Protein AF-A0A8H3WSE4-F1 (afdb_monomer_lite)

Organism: Gigaspora margarita (NCBI:txid4874)

Secondary structure (DSSP, 8-state):
--------------STT-SS-TT-TT---HHHHHHT----PPPGGGTT-GGG--SS-PPPGGGSPPPHHHHHT--

Foldseek 3Di:
DDDDDDPDDPDDDLDQPPDDCPPDSPDDDPVNVLVPDDWDADDPVCPVVVVPDDRGRDHPCVVPDDDPVRVVVVD

Structure (mmCIF, N/CA/C/O backbone):
data_AF-A0A8H3WSE4-F1
#
_entry.id   AF-A0A8H3WSE4-F1
#
loop_
_atom_site.group_PDB
_atom_site.id
_atom_site.type_symbol
_atom_site.label_atom_id
_atom_site.label_alt_id
_atom_site.label_comp_id
_atom_site.label_asym_id
_atom_site.label_entity_id
_atom_site.label_seq_id
_atom_site.pdbx_PDB_ins_code
_atom_site.Cartn_x
_atom_site.Cartn_y
_atom_site.Cartn_z
_atom_site.occupancy
_atom_site.B_iso_or_equiv
_atom_site.auth_seq_id
_atom_site.auth_comp_id
_atom_site.auth_asym_id
_atom_site.auth_atom_id
_atom_site.pdbx_PDB_model_num
ATOM 1 N N . MET A 1 1 ? 27.260 1.008 26.110 1.00 34.38 1 MET A N 1
ATOM 2 C CA . MET A 1 1 ? 27.384 2.110 25.131 1.00 34.38 1 MET A CA 1
ATOM 3 C C . MET A 1 1 ? 26.526 1.745 23.933 1.00 34.38 1 MET A C 1
ATOM 5 O O . MET A 1 1 ? 26.888 0.826 23.212 1.00 34.38 1 MET A O 1
ATOM 9 N N . LEU A 1 2 ? 25.355 2.367 23.793 1.00 37.91 2 LEU A N 1
ATOM 10 C CA . LEU A 1 2 ? 24.474 2.187 22.637 1.00 37.91 2 LEU A CA 1
ATOM 11 C C . LEU A 1 2 ? 24.876 3.229 21.594 1.00 37.91 2 LEU A C 1
ATOM 13 O O . LEU A 1 2 ? 24.821 4.427 21.862 1.00 37.91 2 LEU A O 1
ATOM 17 N N . SER A 1 3 ? 25.384 2.740 20.465 1.00 39.78 3 SER A N 1
ATOM 18 C CA . SER A 1 3 ? 25.841 3.547 19.340 1.00 39.78 3 SER A CA 1
ATOM 19 C C . SER A 1 3 ? 24.694 4.376 18.764 1.00 39.78 3 SER A C 1
ATOM 21 O O . SER A 1 3 ? 23.580 3.891 18.596 1.00 39.78 3 SER A O 1
ATOM 23 N N . PHE A 1 4 ? 25.023 5.628 18.484 1.00 47.97 4 PHE A N 1
ATOM 24 C CA . PHE A 1 4 ? 24.185 6.740 18.071 1.00 47.97 4 PHE A CA 1
ATOM 25 C C . PHE A 1 4 ? 23.255 6.452 16.883 1.00 47.97 4 PHE A C 1
ATOM 27 O O . PHE A 1 4 ? 23.647 5.846 15.889 1.00 47.97 4 PHE A O 1
ATOM 34 N N . TYR A 1 5 ? 22.032 6.976 16.992 1.00 45.16 5 TYR A N 1
ATOM 35 C CA . TYR A 1 5 ? 21.114 7.214 15.883 1.00 45.16 5 TYR A CA 1
ATOM 36 C C . TYR A 1 5 ? 21.788 8.198 14.917 1.00 45.16 5 TYR A C 1
ATOM 38 O O . TYR A 1 5 ? 21.940 9.378 15.232 1.00 45.16 5 TYR A O 1
ATOM 46 N N . GLN A 1 6 ? 22.233 7.712 13.762 1.00 38.56 6 GLN A N 1
ATOM 47 C CA . GLN A 1 6 ? 22.755 8.567 12.705 1.00 38.56 6 GLN A CA 1
ATOM 48 C C . GLN A 1 6 ? 21.584 9.016 11.828 1.00 38.56 6 GLN A C 1
ATOM 50 O O . GLN A 1 6 ? 21.049 8.253 11.027 1.00 38.56 6 GLN A O 1
ATOM 55 N N . HIS A 1 7 ? 21.135 10.252 12.051 1.00 42.50 7 HIS A N 1
ATOM 56 C CA . HIS A 1 7 ? 20.187 10.943 11.185 1.00 42.50 7 HIS A CA 1
ATOM 57 C C . HIS A 1 7 ? 20.950 11.464 9.960 1.00 42.50 7 HIS A 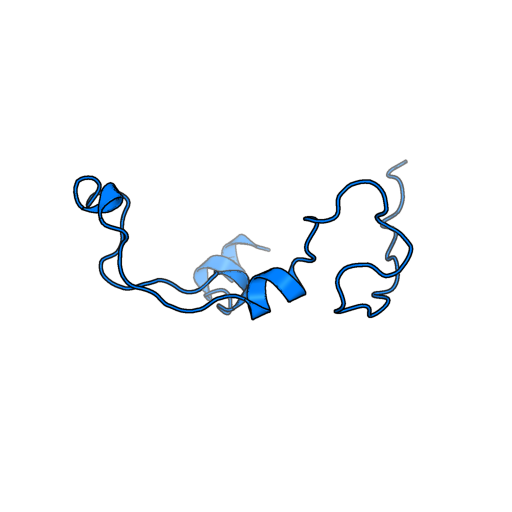C 1
ATOM 59 O O . HIS A 1 7 ? 21.441 12.592 9.957 1.00 42.50 7 HIS A O 1
ATOM 65 N N . GLU A 1 8 ? 21.071 10.636 8.926 1.00 41.88 8 GLU A N 1
ATOM 66 C CA . GLU A 1 8 ? 21.624 11.075 7.644 1.00 41.88 8 GLU A CA 1
ATOM 67 C C . GLU A 1 8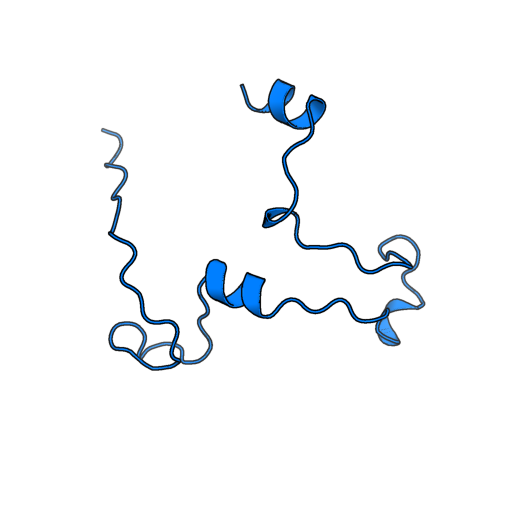 ? 20.568 11.915 6.892 1.00 41.88 8 GLU A C 1
ATOM 69 O O . GLU A 1 8 ? 19.400 11.514 6.811 1.00 41.88 8 GLU A O 1
ATOM 74 N N . PRO A 1 9 ? 20.922 13.110 6.388 1.00 41.75 9 PRO A N 1
ATOM 75 C CA . PRO A 1 9 ? 19.979 14.007 5.739 1.00 41.75 9 PRO A CA 1
ATOM 76 C C . PRO A 1 9 ? 19.461 13.407 4.426 1.00 41.75 9 PRO A C 1
ATOM 78 O O . PRO A 1 9 ? 20.211 12.886 3.606 1.00 41.75 9 PRO A O 1
ATOM 81 N N . SER A 1 10 ? 18.144 13.513 4.236 1.00 55.50 10 SER A N 1
ATOM 82 C CA . SER A 1 10 ? 17.407 13.134 3.028 1.00 55.50 10 SER A CA 1
ATOM 83 C C . SER A 1 10 ? 17.864 13.966 1.821 1.00 55.50 10 SER A C 1
ATOM 85 O O . SER A 1 10 ? 17.241 14.971 1.465 1.00 55.50 10 SER A O 1
ATOM 87 N N . GLU A 1 11 ? 18.939 13.544 1.164 1.00 49.03 11 GLU A N 1
ATOM 88 C CA . GLU A 1 11 ? 19.367 14.114 -0.109 1.00 49.03 11 GLU A CA 1
ATOM 89 C C . GLU A 1 11 ? 18.491 13.582 -1.249 1.00 49.03 11 GLU A C 1
ATOM 91 O O . GLU A 1 11 ? 18.497 12.405 -1.613 1.00 49.03 11 GLU A O 1
ATOM 96 N N . LYS A 1 12 ? 17.686 14.495 -1.800 1.00 57.41 12 LYS A N 1
ATOM 97 C CA . LYS A 1 12 ? 16.829 14.287 -2.966 1.00 57.41 12 LYS A CA 1
ATOM 98 C C . LYS A 1 12 ? 17.647 13.787 -4.158 1.00 57.41 12 LYS A C 1
ATOM 100 O O . LYS A 1 12 ? 18.386 14.554 -4.768 1.00 57.41 12 LYS A O 1
ATOM 105 N N . SER A 1 13 ? 17.393 12.558 -4.590 1.00 50.34 13 SER A N 1
ATOM 106 C CA . SER A 1 13 ? 17.486 12.213 -6.009 1.00 50.34 13 SER A CA 1
ATOM 107 C C . SER A 1 13 ? 16.406 11.191 -6.364 1.00 50.34 13 SER A C 1
ATOM 109 O O . SER A 1 13 ? 16.564 9.988 -6.213 1.00 50.34 13 SER A O 1
ATOM 111 N N . ASP A 1 14 ? 15.265 11.695 -6.838 1.00 59.22 14 ASP A N 1
ATOM 112 C CA . ASP A 1 14 ? 14.163 10.882 -7.374 1.00 59.22 14 ASP A CA 1
ATOM 113 C C . ASP A 1 14 ? 14.433 10.492 -8.852 1.00 59.22 14 ASP A C 1
ATOM 115 O O . ASP A 1 14 ? 13.535 10.532 -9.691 1.00 59.22 14 ASP A O 1
ATOM 119 N N . VAL A 1 15 ? 15.684 10.161 -9.206 1.00 51.59 15 VAL A N 1
ATOM 120 C CA . VAL A 1 15 ? 16.086 9.720 -10.559 1.00 51.59 15 VAL A CA 1
ATOM 121 C C . VAL A 1 15 ? 16.920 8.441 -10.441 1.00 51.59 15 VAL A C 1
ATOM 123 O O . VAL A 1 15 ? 17.851 8.410 -9.629 1.00 51.59 15 VAL A O 1
ATOM 126 N N . PRO A 1 16 ? 16.653 7.391 -11.246 1.00 45.75 16 PRO A N 1
ATOM 127 C CA . PRO A 1 16 ? 17.475 6.192 -11.226 1.00 45.75 16 PRO A CA 1
ATOM 128 C C . PRO A 1 16 ? 18.864 6.536 -11.776 1.00 45.75 16 PRO A C 1
ATOM 130 O O . PRO A 1 16 ? 19.008 6.826 -12.961 1.00 45.75 16 PRO A O 1
ATOM 133 N N . GLY A 1 17 ? 19.880 6.526 -10.906 1.00 52.50 17 GLY A N 1
ATOM 134 C CA . GLY A 1 17 ? 21.289 6.636 -11.306 1.00 52.50 17 GLY A CA 1
ATOM 135 C C . GLY A 1 17 ? 22.126 7.754 -10.672 1.00 52.50 17 GLY A C 1
ATOM 136 O O . GLY A 1 17 ? 23.244 7.975 -11.126 1.00 52.50 17 GLY A O 1
ATOM 137 N N . SER A 1 18 ? 21.664 8.450 -9.628 1.00 45.47 18 SER A N 1
ATOM 138 C CA . SER A 1 18 ? 22.466 9.511 -8.992 1.00 45.47 18 SER A CA 1
ATOM 139 C C . SER A 1 18 ? 23.316 9.007 -7.808 1.00 45.47 18 SER A C 1
ATOM 141 O O . SER A 1 18 ? 22.896 8.988 -6.656 1.00 45.47 18 SER A O 1
ATOM 143 N N . ASN A 1 19 ? 24.543 8.599 -8.140 1.00 53.75 19 ASN A N 1
ATOM 144 C CA . ASN A 1 19 ? 25.806 8.766 -7.397 1.00 53.75 19 ASN A CA 1
ATOM 145 C C . ASN A 1 19 ? 26.092 8.153 -6.004 1.00 53.75 19 ASN A C 1
ATOM 147 O O . ASN A 1 19 ? 27.166 8.434 -5.482 1.00 53.75 19 ASN A O 1
ATOM 151 N N . ILE A 1 20 ? 25.290 7.238 -5.433 1.00 53.28 20 ILE A N 1
ATOM 152 C CA . ILE A 1 20 ? 25.749 6.426 -4.261 1.00 53.28 20 ILE A CA 1
ATOM 153 C C . ILE A 1 20 ? 25.390 4.916 -4.360 1.00 53.28 20 ILE A C 1
ATOM 155 O O . ILE A 1 20 ? 25.794 4.107 -3.532 1.00 53.28 20 ILE A O 1
ATOM 159 N N . SER A 1 21 ? 24.681 4.462 -5.404 1.00 54.75 21 SER A N 1
ATOM 160 C CA . SER A 1 21 ? 24.267 3.045 -5.566 1.00 54.75 21 SER A CA 1
ATOM 161 C C . SER A 1 21 ? 24.661 2.423 -6.908 1.00 54.75 21 SER A C 1
ATOM 163 O O . SER A 1 21 ? 23.840 1.824 -7.594 1.00 54.75 21 SER A O 1
ATOM 165 N N . ALA A 1 22 ? 25.947 2.469 -7.263 1.00 57.16 22 ALA A N 1
ATOM 166 C CA . ALA A 1 22 ? 26.467 1.699 -8.403 1.00 57.16 22 ALA A CA 1
ATOM 167 C C . ALA A 1 22 ? 26.398 0.160 -8.209 1.00 57.16 22 ALA A C 1
ATOM 169 O O . ALA A 1 22 ? 26.742 -0.585 -9.118 1.00 57.16 22 ALA A O 1
ATOM 170 N N . LEU A 1 23 ? 25.959 -0.329 -7.038 1.00 67.62 23 LEU A N 1
ATOM 171 C CA . LEU A 1 23 ? 25.924 -1.757 -6.688 1.00 67.62 23 LEU A CA 1
ATOM 172 C C . LEU A 1 23 ? 24.565 -2.443 -6.923 1.00 67.62 23 LEU A C 1
ATOM 174 O O . LEU A 1 23 ? 24.516 -3.669 -6.958 1.00 67.62 23 LEU A O 1
ATOM 178 N N . ASN A 1 24 ? 23.466 -1.697 -7.100 1.00 79.06 24 ASN A N 1
ATOM 179 C CA . ASN A 1 24 ? 22.179 -2.269 -7.514 1.00 79.06 24 ASN A CA 1
ATOM 180 C C . ASN A 1 24 ? 21.300 -1.203 -8.202 1.00 79.06 24 ASN A C 1
ATOM 182 O O . ASN A 1 24 ? 20.764 -0.334 -7.508 1.00 79.06 24 ASN A O 1
ATOM 186 N N . PRO A 1 25 ? 21.097 -1.278 -9.530 1.00 84.75 25 PRO A N 1
ATOM 187 C CA . PRO A 1 25 ? 20.267 -0.319 -10.260 1.00 84.75 25 PRO A CA 1
ATOM 188 C C . PRO A 1 25 ? 18.764 -0.432 -9.945 1.00 84.75 25 PRO A C 1
ATOM 190 O O . PRO A 1 25 ? 17.999 0.452 -10.315 1.00 84.75 25 PRO A O 1
ATOM 193 N N . PHE A 1 26 ? 18.336 -1.486 -9.246 1.00 89.31 26 PHE A N 1
ATOM 194 C CA . PHE A 1 26 ? 16.942 -1.744 -8.864 1.00 89.31 26 PHE A CA 1
ATOM 195 C C . PHE A 1 26 ? 16.669 -1.462 -7.382 1.00 89.31 26 PHE A C 1
ATOM 197 O O . PHE A 1 26 ? 15.740 -2.013 -6.792 1.00 89.31 26 PHE A O 1
ATOM 204 N N . LYS A 1 27 ? 17.500 -0.635 -6.740 1.00 90.06 27 LYS A N 1
ATOM 205 C CA . LYS A 1 27 ? 17.248 -0.180 -5.374 1.00 90.06 27 LYS A CA 1
ATOM 206 C C . LYS A 1 27 ? 16.346 1.051 -5.395 1.00 90.06 27 LYS A C 1
ATOM 208 O O . LYS A 1 27 ? 16.670 2.050 -6.029 1.00 90.06 27 LYS A O 1
ATOM 213 N N . TYR A 1 28 ? 15.257 0.988 -4.638 1.00 90.81 28 TYR A N 1
ATOM 214 C CA . TYR A 1 28 ? 14.263 2.051 -4.551 1.00 90.81 28 TYR A CA 1
ATOM 215 C C . TYR A 1 28 ? 14.123 2.538 -3.107 1.00 90.81 28 TYR A C 1
ATOM 217 O O . TYR A 1 28 ? 14.131 1.729 -2.176 1.00 90.81 28 TYR A O 1
ATOM 225 N N . SER A 1 29 ? 14.008 3.854 -2.907 1.00 92.94 29 SER A N 1
ATOM 226 C CA . SER A 1 29 ? 13.659 4.408 -1.595 1.00 92.94 29 SER A CA 1
ATOM 227 C C . SER A 1 29 ? 12.215 4.057 -1.237 1.00 92.94 29 SER A C 1
ATOM 229 O O . SER A 1 29 ? 11.393 3.762 -2.110 1.00 92.94 29 SER A O 1
ATOM 231 N N . LYS A 1 30 ? 11.889 4.118 0.057 1.00 93.62 30 LYS A N 1
ATOM 232 C CA . LYS A 1 30 ? 10.518 3.912 0.535 1.00 93.62 30 LYS A CA 1
ATOM 233 C C . LYS A 1 30 ? 9.563 4.893 -0.148 1.00 93.62 30 LYS A C 1
ATOM 235 O O . LYS A 1 30 ? 8.543 4.486 -0.690 1.00 93.62 30 LYS A O 1
ATOM 240 N N . GLU A 1 31 ? 9.918 6.170 -0.173 1.00 94.44 31 GLU A N 1
ATOM 241 C CA . GLU A 1 31 ? 9.105 7.254 -0.722 1.00 94.44 31 GLU A CA 1
ATOM 242 C C . GLU A 1 31 ? 8.878 7.069 -2.225 1.00 94.44 31 GLU A C 1
ATOM 244 O O . GLU A 1 31 ? 7.767 7.282 -2.709 1.00 94.44 31 GLU A O 1
ATOM 249 N N . PHE A 1 32 ? 9.901 6.623 -2.962 1.00 94.94 32 PHE A N 1
ATOM 250 C CA . PHE A 1 32 ? 9.762 6.290 -4.376 1.00 94.94 32 PHE A CA 1
ATOM 251 C C . PHE A 1 32 ? 8.813 5.105 -4.585 1.00 94.94 32 PHE A C 1
ATOM 253 O O . PHE A 1 32 ? 7.907 5.199 -5.407 1.00 94.94 32 PHE A O 1
ATOM 260 N N . MET A 1 33 ? 8.956 4.026 -3.808 1.00 96.06 33 MET A N 1
ATOM 261 C CA . MET A 1 33 ? 8.076 2.852 -3.905 1.00 96.06 33 MET A CA 1
ATOM 262 C C . MET A 1 33 ? 6.609 3.202 -3.653 1.00 96.06 33 MET A C 1
ATOM 264 O O . MET A 1 33 ? 5.734 2.744 -4.384 1.00 96.06 33 MET A O 1
ATOM 268 N N . ILE A 1 34 ? 6.330 4.056 -2.666 1.00 95.88 34 ILE A N 1
ATOM 269 C CA . ILE A 1 34 ? 4.961 4.497 -2.378 1.00 95.88 34 ILE A CA 1
ATOM 270 C C . ILE A 1 34 ? 4.377 5.323 -3.533 1.00 95.88 34 ILE A C 1
ATOM 272 O O . ILE A 1 34 ? 3.209 5.141 -3.868 1.00 95.88 34 ILE A O 1
ATOM 276 N N . LYS A 1 35 ? 5.176 6.163 -4.208 1.00 95.12 35 LYS A N 1
ATOM 277 C CA . LYS A 1 35 ?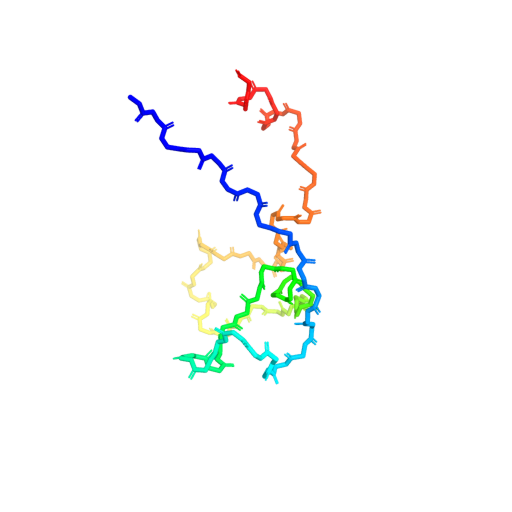 4.728 6.916 -5.400 1.00 95.12 35 LYS A CA 1
ATOM 278 C C . LYS A 1 35 ? 4.352 6.014 -6.582 1.00 95.12 35 LYS A C 1
ATOM 280 O O . LYS A 1 35 ? 3.597 6.447 -7.449 1.00 95.12 35 LYS A O 1
ATOM 285 N N . LEU A 1 36 ? 4.878 4.790 -6.645 1.00 95.62 36 LEU A N 1
ATOM 286 C CA . LEU A 1 36 ? 4.557 3.833 -7.708 1.00 95.62 36 LEU A CA 1
ATOM 287 C C . LEU A 1 36 ? 3.239 3.083 -7.480 1.00 95.62 36 LEU A C 1
ATOM 289 O O . LEU A 1 36 ? 2.769 2.417 -8.404 1.00 95.62 36 LEU A O 1
ATOM 293 N N . TYR A 1 37 ? 2.646 3.168 -6.285 1.00 95.25 37 TYR A N 1
ATOM 294 C CA . TYR A 1 37 ? 1.414 2.451 -5.969 1.00 95.25 37 TYR A CA 1
ATOM 295 C C . TYR A 1 37 ? 0.266 2.870 -6.897 1.00 95.25 37 TYR A C 1
ATOM 297 O O . TYR A 1 37 ? -0.053 4.052 -7.038 1.00 95.25 37 TYR A O 1
ATOM 305 N N . LYS A 1 38 ? -0.376 1.874 -7.512 1.00 94.69 38 LYS A N 1
ATOM 306 C CA . LYS A 1 38 ? -1.613 2.019 -8.279 1.00 94.69 38 LYS A CA 1
ATOM 307 C C . LYS A 1 38 ? -2.543 0.870 -7.891 1.00 94.69 38 LYS A C 1
ATOM 309 O O . LYS A 1 38 ? -2.106 -0.276 -7.990 1.00 94.69 38 LYS A O 1
ATOM 314 N N . PRO A 1 39 ? -3.787 1.140 -7.464 1.00 93.19 39 PRO A N 1
ATOM 315 C CA . PRO A 1 39 ? -4.739 0.076 -7.185 1.00 93.19 39 PRO A CA 1
ATOM 316 C C . PRO A 1 39 ? -5.042 -0.672 -8.488 1.00 93.19 39 PRO A C 1
ATOM 318 O O . PRO A 1 39 ? -5.460 -0.072 -9.479 1.00 93.19 39 PRO A O 1
ATOM 321 N N . VAL A 1 40 ? -4.789 -1.977 -8.492 1.00 90.12 40 VAL A N 1
ATOM 322 C CA . VAL A 1 40 ? -5.083 -2.894 -9.600 1.00 90.12 40 VAL A CA 1
ATOM 323 C C . VAL A 1 40 ? -5.888 -4.072 -9.060 1.00 90.12 40 VAL A C 1
ATOM 325 O O . VAL A 1 40 ? -5.860 -4.333 -7.860 1.00 90.12 40 VAL A O 1
ATOM 328 N N . GLY A 1 41 ? -6.631 -4.755 -9.931 1.00 88.50 41 GLY A N 1
ATOM 329 C CA . GLY A 1 41 ? -7.411 -5.931 -9.541 1.00 88.50 41 GLY A CA 1
ATOM 330 C C . GLY A 1 41 ? -6.543 -7.111 -9.089 1.00 88.50 41 GLY A C 1
ATOM 331 O O . GLY A 1 41 ? -5.321 -7.106 -9.259 1.00 88.50 41 GLY A O 1
ATOM 332 N N . LEU A 1 42 ? -7.199 -8.132 -8.532 1.00 89.44 42 LEU A N 1
ATOM 333 C CA . LEU A 1 42 ? -6.554 -9.362 -8.080 1.00 89.44 42 LEU A CA 1
ATOM 334 C C . LEU A 1 42 ? -5.888 -10.094 -9.266 1.00 89.44 42 LEU A C 1
ATOM 336 O O . LEU A 1 42 ? -6.560 -10.333 -10.272 1.00 89.44 42 LEU A O 1
ATOM 340 N N . PRO A 1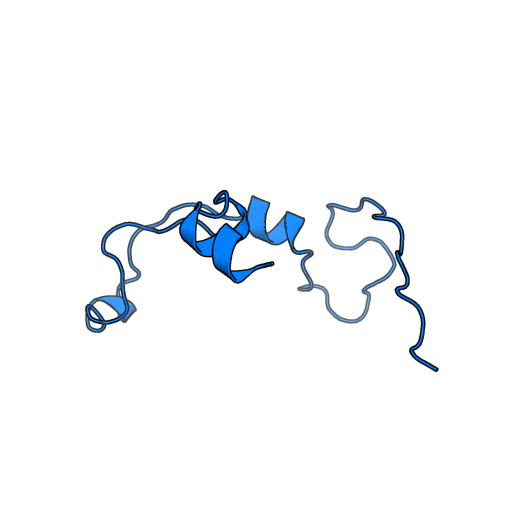 43 ? -4.593 -10.457 -9.193 1.00 90.50 43 PRO A N 1
ATOM 341 C CA . PRO A 1 43 ? -3.968 -11.243 -10.252 1.00 90.50 43 PRO A CA 1
ATOM 342 C C . PRO A 1 43 ? -4.551 -12.662 -10.300 1.00 90.50 43 PRO A C 1
ATOM 344 O O . PRO A 1 43 ? -4.894 -13.230 -9.263 1.00 90.50 43 PRO A O 1
ATOM 347 N N . LEU A 1 44 ? -4.636 -13.248 -11.499 1.00 89.06 44 LEU A N 1
ATOM 348 C CA . LEU A 1 44 ? -5.306 -14.536 -11.746 1.00 89.06 44 LEU A CA 1
ATOM 349 C C . LEU A 1 44 ? -4.745 -15.675 -10.883 1.00 89.06 44 LEU A C 1
ATOM 351 O O . LEU A 1 44 ? -5.470 -16.573 -10.459 1.00 89.06 44 LEU A O 1
ATOM 355 N N . GLU A 1 45 ? -3.448 -15.637 -10.584 1.00 89.12 45 GLU A N 1
ATOM 356 C CA . GLU A 1 45 ? -2.772 -16.635 -9.754 1.00 89.12 45 GLU A CA 1
ATOM 357 C C . GLU A 1 45 ? -3.311 -16.668 -8.317 1.00 89.12 45 GLU A C 1
ATOM 359 O O . GLU A 1 45 ? -3.164 -17.676 -7.627 1.00 89.12 45 GLU A O 1
ATOM 364 N N . PHE A 1 46 ? -3.953 -15.588 -7.870 1.00 88.88 46 PHE A N 1
ATOM 365 C CA . PHE A 1 46 ? -4.471 -15.429 -6.517 1.00 88.88 46 PHE A CA 1
ATOM 366 C C . PHE A 1 46 ? -5.949 -15.809 -6.367 1.00 88.88 46 PHE A C 1
ATOM 368 O O . PHE A 1 46 ? -6.415 -15.906 -5.236 1.00 88.88 46 PHE A O 1
ATOM 375 N N . GLU A 1 47 ? -6.672 -16.123 -7.448 1.00 84.12 47 GLU A N 1
ATOM 376 C CA . GLU A 1 47 ? -8.095 -16.513 -7.381 1.00 84.12 47 GLU A CA 1
ATOM 377 C C . GLU A 1 47 ? -8.344 -17.743 -6.493 1.00 84.12 47 GLU A C 1
ATOM 379 O O . GLU A 1 47 ? -9.401 -17.888 -5.897 1.00 84.12 47 GLU A O 1
ATOM 384 N N . ARG A 1 48 ? -7.358 -18.639 -6.358 1.00 87.31 48 ARG A N 1
ATOM 385 C CA . ARG A 1 48 ? -7.470 -19.851 -5.520 1.00 87.31 48 ARG A CA 1
ATOM 386 C C . ARG A 1 48 ? -7.069 -19.630 -4.061 1.00 87.31 48 ARG A C 1
ATOM 388 O O . ARG A 1 48 ? -7.040 -20.583 -3.282 1.00 87.31 48 ARG A O 1
ATOM 395 N N . HIS A 1 49 ? -6.715 -18.402 -3.700 1.00 89.38 49 HIS A N 1
ATOM 396 C CA . HIS A 1 49 ? -6.139 -18.041 -2.409 1.00 89.38 49 HIS A CA 1
ATOM 397 C C . HIS A 1 49 ? -7.025 -17.062 -1.632 1.00 89.38 49 HIS A C 1
ATOM 399 O O . HIS A 1 49 ? -6.519 -16.261 -0.852 1.00 89.38 49 HIS A O 1
ATOM 405 N N . GLU A 1 50 ? -8.347 -17.186 -1.790 1.00 87.81 50 GLU A N 1
ATOM 406 C CA . GLU A 1 50 ? -9.361 -16.300 -1.197 1.00 87.81 50 GLU A CA 1
ATOM 407 C C . GLU A 1 50 ? -9.135 -16.006 0.296 1.00 87.81 50 GLU A C 1
ATOM 409 O O . GLU A 1 50 ? -9.277 -14.873 0.741 1.00 87.81 50 GLU A O 1
ATOM 414 N N . TYR A 1 51 ? -8.693 -17.003 1.071 1.00 91.00 51 TYR A N 1
ATOM 415 C CA . TYR A 1 51 ? -8.460 -16.887 2.517 1.00 91.00 51 TYR A CA 1
ATOM 416 C C . TYR A 1 51 ? -7.299 -15.952 2.921 1.00 91.00 51 TYR A C 1
ATOM 418 O O . TYR A 1 51 ? -7.153 -15.645 4.104 1.00 91.00 51 TYR A O 1
ATOM 426 N N . ILE A 1 52 ? -6.456 -15.526 1.975 1.00 91.38 52 ILE A N 1
ATOM 427 C CA . ILE A 1 52 ? -5.345 -14.575 2.187 1.00 91.38 52 ILE A CA 1
ATOM 428 C C . ILE A 1 52 ? -5.392 -13.378 1.233 1.00 91.38 52 ILE A C 1
ATOM 430 O O . ILE A 1 52 ? -4.492 -12.538 1.261 1.00 91.38 52 ILE A O 1
ATOM 434 N N . THR A 1 53 ? -6.413 -13.290 0.385 1.00 91.50 53 THR A N 1
ATOM 435 C CA . THR A 1 53 ? -6.577 -12.200 -0.578 1.00 91.50 53 THR A CA 1
ATOM 436 C C . THR A 1 53 ? -7.714 -11.283 -0.163 1.00 91.50 53 THR A C 1
ATOM 438 O O . THR A 1 53 ? -8.586 -11.654 0.617 1.00 91.50 53 THR A O 1
ATOM 441 N N . SER A 1 54 ? -7.714 -10.075 -0.712 1.00 89.31 54 SER A N 1
ATOM 442 C CA . SER A 1 54 ? -8.841 -9.149 -0.615 1.00 89.31 54 SER A CA 1
ATOM 443 C C . SER A 1 54 ? -9.437 -8.960 -2.004 1.00 89.31 54 SER A C 1
ATOM 445 O O . SER A 1 54 ? -8.697 -8.914 -2.987 1.00 89.31 54 SER A O 1
ATOM 447 N N . GLU A 1 55 ? -10.767 -8.882 -2.084 1.00 85.62 55 GLU A N 1
ATOM 448 C CA . GLU A 1 55 ? -11.463 -8.571 -3.339 1.00 85.62 55 GLU A CA 1
ATOM 449 C C . GLU A 1 55 ? -11.127 -7.148 -3.809 1.00 85.62 55 GLU A C 1
ATOM 451 O O . GLU A 1 55 ? -10.894 -6.912 -4.995 1.00 85.62 55 GLU A O 1
ATOM 456 N N . GLU A 1 56 ? -11.048 -6.205 -2.866 1.00 90.19 56 GLU A N 1
ATOM 457 C CA . GLU A 1 56 ? -10.659 -4.821 -3.124 1.00 90.19 56 GLU A CA 1
ATOM 458 C C . GLU A 1 56 ? -9.165 -4.590 -2.840 1.00 90.19 56 GLU A C 1
ATOM 460 O O . GLU A 1 56 ? -8.660 -5.033 -1.805 1.00 90.19 56 GLU A O 1
ATOM 465 N N . PRO A 1 57 ? -8.441 -3.847 -3.699 1.00 91.56 57 PRO A N 1
ATOM 466 C CA . PRO A 1 57 ? -7.041 -3.527 -3.456 1.00 91.56 57 PRO A CA 1
ATOM 467 C C . PRO A 1 57 ? -6.884 -2.602 -2.244 1.00 91.56 57 PRO A C 1
ATOM 469 O O . PRO A 1 57 ? -7.293 -1.438 -2.263 1.00 91.56 57 PRO A O 1
ATOM 472 N N . LEU A 1 58 ? -6.220 -3.103 -1.203 1.00 92.69 58 LEU A N 1
ATOM 473 C CA . LEU A 1 58 ? -5.882 -2.322 -0.016 1.00 92.69 58 LEU A CA 1
ATOM 474 C C . LEU A 1 58 ? -4.636 -1.459 -0.254 1.00 92.69 58 LEU A C 1
ATOM 476 O O . LEU A 1 58 ? -3.618 -1.920 -0.773 1.00 92.69 58 LEU A O 1
ATOM 480 N N . GLN A 1 59 ? -4.702 -0.197 0.170 1.00 94.31 59 GLN A N 1
ATOM 481 C CA . GLN A 1 59 ? -3.565 0.719 0.083 1.00 94.31 59 GLN A CA 1
ATOM 482 C C . GLN A 1 59 ? -2.438 0.347 1.064 1.00 94.31 59 GLN A C 1
ATOM 484 O O . GLN A 1 59 ? -2.708 -0.215 2.128 1.00 94.31 59 GLN A O 1
ATOM 489 N N . PRO A 1 60 ? -1.173 0.707 0.771 1.00 95.69 60 PRO A N 1
ATOM 490 C CA . PRO A 1 60 ? -0.072 0.509 1.705 1.00 95.69 60 PRO A CA 1
A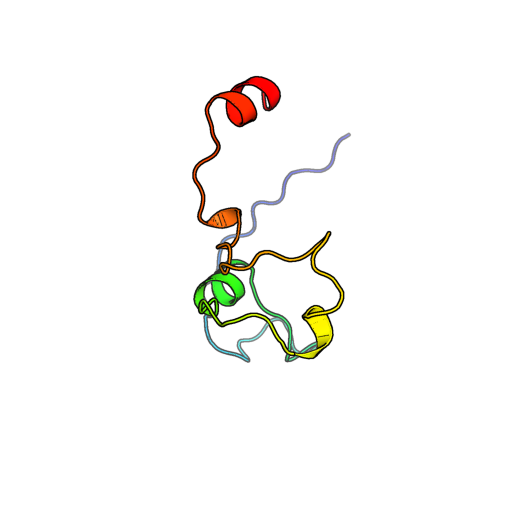TOM 491 C C . PRO A 1 60 ? -0.354 1.162 3.062 1.00 95.69 60 PRO A C 1
ATOM 493 O O . PRO A 1 60 ? -0.707 2.341 3.124 1.00 95.69 60 PRO A O 1
ATOM 496 N N . MET A 1 61 ? -0.103 0.434 4.155 1.00 94.88 61 MET A N 1
ATOM 497 C CA . MET A 1 61 ? -0.325 0.922 5.528 1.00 94.88 61 MET A CA 1
ATOM 498 C C . MET A 1 61 ? 0.409 2.233 5.838 1.00 94.88 61 MET A C 1
ATOM 500 O O . MET A 1 61 ? -0.023 3.003 6.682 1.00 94.88 61 MET A O 1
ATOM 504 N N . THR A 1 62 ? 1.495 2.536 5.124 1.00 93.81 62 THR A N 1
ATOM 505 C CA . THR A 1 62 ? 2.228 3.804 5.249 1.00 93.81 62 THR A CA 1
ATOM 506 C C . THR A 1 62 ? 1.410 5.043 4.877 1.00 93.81 62 THR A C 1
ATOM 508 O O . THR A 1 62 ? 1.822 6.144 5.227 1.00 93.81 62 THR A O 1
ATOM 511 N N . LEU A 1 63 ? 0.313 4.883 4.130 1.00 94.00 63 LEU A N 1
ATOM 512 C CA . LEU A 1 63 ? -0.613 5.963 3.764 1.00 94.00 63 LEU A CA 1
ATOM 513 C C . LEU A 1 63 ? -1.784 6.092 4.746 1.00 94.00 63 LEU A C 1
ATOM 515 O O . LEU A 1 63 ? -2.558 7.043 4.657 1.00 94.00 63 LEU A O 1
ATOM 519 N N . ILE A 1 64 ? -1.929 5.135 5.662 1.00 94.69 64 ILE A N 1
ATOM 520 C CA . ILE A 1 64 ? -3.037 5.067 6.606 1.00 94.69 64 ILE A CA 1
ATOM 521 C C . ILE A 1 64 ? -2.585 5.693 7.919 1.00 94.69 64 ILE A C 1
ATOM 523 O O . ILE A 1 64 ? -1.526 5.367 8.453 1.00 94.69 64 ILE A O 1
ATOM 527 N N . VAL A 1 65 ? -3.399 6.608 8.442 1.00 94.56 65 VAL A N 1
ATOM 528 C CA . VAL A 1 65 ? -3.184 7.144 9.786 1.00 94.56 65 VAL A CA 1
ATOM 529 C C . VAL A 1 65 ? -3.480 6.030 10.794 1.00 94.56 65 VAL A C 1
ATOM 531 O O . VAL A 1 65 ? -4.557 5.438 10.702 1.00 94.56 65 VAL A O 1
ATOM 534 N N . PRO A 1 66 ? -2.576 5.752 11.755 1.00 93.88 66 PRO A N 1
ATOM 535 C CA . PRO A 1 66 ? -2.825 4.754 12.784 1.00 93.88 66 PRO A CA 1
ATOM 536 C C . PRO A 1 66 ? -4.133 5.028 13.519 1.00 93.88 66 PRO A C 1
ATOM 538 O O . PRO A 1 66 ? -4.412 6.162 13.923 1.00 93.88 66 PRO A O 1
ATOM 541 N N . THR A 1 67 ? -4.920 3.984 13.719 1.00 94.81 67 THR A N 1
ATOM 542 C CA . THR A 1 67 ? -6.165 4.030 14.485 1.00 94.81 67 THR A CA 1
ATOM 543 C C . THR A 1 67 ? -5.897 4.329 15.959 1.00 94.81 67 THR A C 1
ATOM 545 O O . THR A 1 67 ? -4.791 4.135 16.467 1.00 94.81 67 THR A O 1
ATOM 548 N N . GLU A 1 68 ? -6.920 4.768 16.695 1.00 94.81 68 GLU A N 1
ATOM 549 C CA . GLU A 1 68 ? -6.789 4.995 18.140 1.00 94.81 68 GLU A CA 1
ATOM 550 C C . GLU A 1 68 ? -6.346 3.733 18.893 1.00 94.81 68 GLU A C 1
ATOM 552 O O . GLU A 1 68 ? -5.613 3.817 19.877 1.00 94.81 68 GLU A O 1
ATOM 557 N N . GLN A 1 69 ? -6.792 2.555 18.450 1.00 93.81 69 GLN A N 1
ATOM 558 C CA . GLN A 1 69 ? -6.403 1.273 19.028 1.00 93.81 69 GLN A CA 1
ATOM 559 C C . GLN A 1 69 ? -4.909 1.001 18.820 1.00 93.81 69 GLN A C 1
ATOM 561 O O . GLN A 1 69 ? -4.227 0.625 19.771 1.00 93.81 69 GLN A O 1
ATOM 566 N N . GLU A 1 70 ? -4.393 1.235 17.612 1.00 94.00 70 GLU A N 1
ATOM 567 C CA . GLU A 1 70 ? -2.969 1.071 17.288 1.00 94.00 70 GLU A CA 1
ATOM 568 C C . GLU A 1 70 ? -2.092 2.089 18.027 1.00 94.00 70 GLU A C 1
ATOM 570 O O . GLU A 1 70 ? -1.000 1.760 18.484 1.00 94.00 70 GLU A O 1
ATOM 575 N N . GLN A 1 71 ? -2.579 3.315 18.221 1.00 93.44 71 GLN A N 1
ATOM 576 C CA . GLN A 1 71 ? -1.858 4.327 18.995 1.00 93.44 71 GLN A CA 1
ATOM 577 C C . GLN A 1 71 ? -1.750 3.950 20.479 1.00 93.44 71 GLN A C 1
ATOM 579 O O . GLN A 1 71 ? -0.713 4.182 21.098 1.00 93.44 71 GLN A O 1
ATOM 584 N N . LYS A 1 72 ? -2.790 3.335 21.060 1.00 92.94 72 LYS A N 1
ATOM 585 C CA . LYS A 1 72 ? -2.800 2.920 22.477 1.00 92.94 72 LYS A CA 1
ATOM 586 C C . LYS A 1 72 ? -1.759 1.850 22.802 1.00 92.94 72 LYS A C 1
ATOM 588 O O . LYS A 1 72 ? -1.264 1.839 23.920 1.00 92.94 72 LYS A O 1
ATOM 593 N N . ILE A 1 73 ? -1.440 0.973 21.851 1.00 91.62 73 ILE A N 1
ATOM 594 C CA . ILE A 1 73 ? -0.443 -0.099 22.019 1.00 91.62 73 ILE A CA 1
ATOM 595 C C . ILE A 1 73 ? 0.986 0.331 21.655 1.00 91.62 73 ILE A C 1
ATOM 597 O O . ILE A 1 73 ? 1.918 -0.442 21.854 1.00 91.62 73 ILE A O 1
ATOM 601 N N . SER A 1 74 ? 1.161 1.533 21.096 1.00 75.38 74 SER A N 1
ATOM 602 C CA . SER A 1 74 ? 2.468 2.058 20.683 1.00 75.38 74 SER A CA 1
ATOM 603 C C . SER A 1 74 ? 3.170 2.897 21.765 1.00 75.38 74 SER A C 1
ATOM 605 O O . SER A 1 74 ? 4.306 3.316 21.533 1.00 75.38 74 SER A O 1
ATOM 6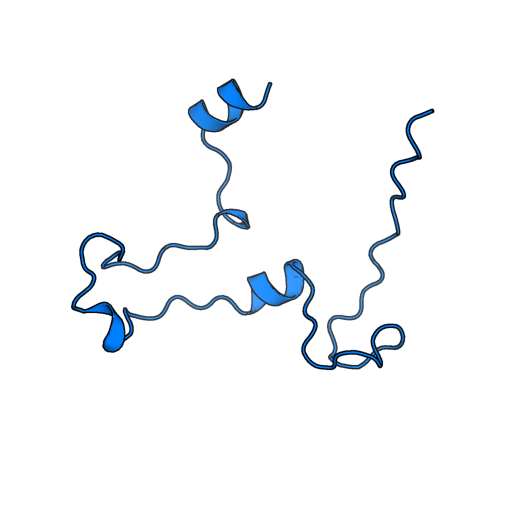07 N N . ASN A 1 75 ? 2.512 3.152 22.904 1.00 53.84 75 ASN A N 1
ATOM 608 C CA . ASN A 1 75 ? 3.042 3.885 24.065 1.00 53.84 75 ASN A CA 1
ATOM 609 C C . ASN A 1 75 ? 3.420 2.927 25.197 1.00 53.84 75 ASN A C 1
ATOM 611 O O . ASN A 1 75 ? 4.385 3.248 25.924 1.00 53.84 75 ASN A O 1
#

Sequence (75 aa):
MLSFYQHEPSEKSDVPGSNISALNPFKYSKEFMIKLYKPVGLPLEFERHEYITSEEPLQPMTLIVPTEQEQKISN

pLDDT: mean 77.83, std 20.52, range [34.38, 96.06]

Radius of gyration: 18.36 Å; chains: 1; bounding box: 39×34×37 Å